Protein AF-A0A6G4ZUS9-F1 (afdb_monomer_lite)

Structure (mmCIF, N/CA/C/O backbone):
data_AF-A0A6G4ZUS9-F1
#
_entry.id   AF-A0A6G4ZUS9-F1
#
loop_
_atom_site.group_PDB
_atom_site.id
_atom_site.type_symbol
_atom_site.label_atom_id
_atom_site.label_alt_id
_atom_site.label_comp_id
_atom_site.label_asym_id
_atom_site.label_entity_id
_atom_site.label_seq_id
_atom_site.pdbx_PDB_ins_code
_atom_site.Cartn_x
_atom_site.Cartn_y
_atom_site.Cartn_z
_atom_site.occupancy
_atom_site.B_iso_or_equiv
_atom_site.auth_seq_id
_atom_site.auth_comp_id
_atom_site.auth_asym_id
_atom_site.auth_atom_id
_atom_site.pdbx_PDB_model_num
ATOM 1 N N . LYS A 1 1 ? 30.472 -3.979 -23.295 1.00 67.25 1 LYS A N 1
ATOM 2 C CA . LYS A 1 1 ? 29.696 -4.152 -24.550 1.00 67.25 1 LYS A CA 1
ATOM 3 C C . LYS A 1 1 ? 29.021 -5.524 -24.599 1.00 67.25 1 LYS A C 1
ATOM 5 O O . LYS A 1 1 ? 27.847 -5.565 -24.926 1.00 67.25 1 LYS A O 1
ATOM 10 N N . GLU A 1 2 ? 29.698 -6.598 -24.183 1.00 85.62 2 GLU A N 1
ATOM 11 C CA . GLU A 1 2 ? 29.131 -7.962 -24.120 1.00 85.62 2 GLU A CA 1
ATOM 12 C C . GLU A 1 2 ? 27.919 -8.103 -23.184 1.00 85.62 2 GLU A C 1
ATOM 14 O O . GLU A 1 2 ? 26.905 -8.651 -23.593 1.00 85.62 2 GLU A O 1
ATOM 19 N N . ILE A 1 3 ? 27.954 -7.517 -21.978 1.00 86.94 3 ILE A N 1
ATOM 20 C CA . ILE A 1 3 ? 26.831 -7.605 -21.017 1.00 86.94 3 ILE A CA 1
ATOM 21 C C . ILE A 1 3 ? 25.520 -7.058 -21.607 1.00 86.94 3 ILE A C 1
ATOM 23 O O . ILE A 1 3 ? 24.452 -7.621 -21.397 1.00 86.94 3 ILE A O 1
ATOM 27 N N . THR A 1 4 ? 25.584 -5.966 -22.370 1.00 88.81 4 THR A N 1
ATOM 28 C CA . THR A 1 4 ? 24.393 -5.354 -22.978 1.00 88.81 4 THR A CA 1
ATOM 29 C C . THR A 1 4 ? 23.804 -6.217 -24.092 1.00 88.81 4 THR A C 1
ATOM 31 O O . THR A 1 4 ? 22.592 -6.206 -24.283 1.00 88.81 4 THR A O 1
ATOM 34 N N . LEU A 1 5 ? 24.644 -6.945 -24.832 1.00 88.94 5 LEU A N 1
ATOM 35 C CA . LEU A 1 5 ? 24.194 -7.885 -25.861 1.00 88.94 5 LEU A CA 1
ATOM 36 C C . LEU A 1 5 ? 23.493 -9.081 -25.217 1.00 88.94 5 LEU A C 1
ATOM 38 O O . LEU A 1 5 ? 22.360 -9.375 -25.577 1.00 88.94 5 LEU A O 1
ATOM 42 N N . LEU A 1 6 ? 24.098 -9.651 -24.173 1.00 91.12 6 LEU A N 1
ATOM 43 C CA . LEU A 1 6 ? 23.521 -10.767 -23.428 1.00 91.12 6 LEU A CA 1
ATOM 44 C C . LEU A 1 6 ? 22.180 -10.402 -22.768 1.00 91.12 6 LEU A C 1
ATOM 46 O O . LEU A 1 6 ? 21.234 -11.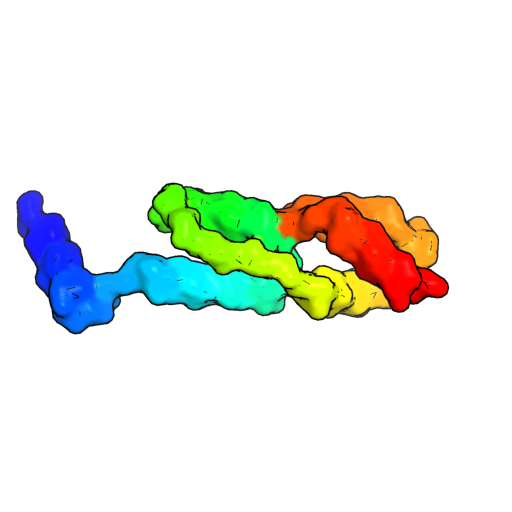178 -22.817 1.00 91.12 6 LEU A O 1
ATOM 50 N N . LEU A 1 7 ? 22.045 -9.191 -22.210 1.00 87.44 7 LEU A N 1
ATOM 51 C CA . LEU A 1 7 ? 20.759 -8.712 -21.682 1.00 87.44 7 LEU A CA 1
ATOM 52 C C . LEU A 1 7 ? 19.671 -8.641 -22.762 1.00 87.44 7 LEU A C 1
ATOM 54 O O . LEU A 1 7 ? 18.525 -8.991 -22.492 1.00 87.44 7 LEU A O 1
ATOM 58 N N . LYS A 1 8 ? 20.020 -8.211 -23.981 1.00 87.12 8 LYS A N 1
ATOM 59 C CA . LYS A 1 8 ? 19.074 -8.161 -25.104 1.00 87.12 8 LYS A CA 1
ATOM 60 C C . LYS A 1 8 ? 18.673 -9.554 -25.578 1.00 87.12 8 LYS A C 1
ATOM 62 O O . LYS A 1 8 ? 17.503 -9.753 -25.878 1.00 87.12 8 LYS A O 1
ATOM 67 N N . GLU A 1 9 ? 19.611 -10.494 -25.628 1.00 88.38 9 GLU A N 1
ATOM 68 C CA . GLU A 1 9 ? 19.339 -11.894 -25.981 1.00 88.38 9 GLU A CA 1
ATOM 69 C C . GLU A 1 9 ? 18.399 -12.539 -24.960 1.00 88.38 9 GLU A C 1
ATOM 71 O O . GLU A 1 9 ? 17.353 -13.062 -25.333 1.00 88.38 9 GLU A O 1
ATOM 76 N N . LEU A 1 10 ? 18.690 -12.386 -23.664 1.00 88.50 10 LEU A N 1
ATOM 77 C CA . LEU A 1 10 ? 17.831 -12.888 -22.589 1.00 88.50 10 LEU A CA 1
ATOM 78 C C . LEU A 1 10 ? 16.436 -12.250 -22.596 1.00 88.50 10 LEU A C 1
ATOM 80 O O . LEU A 1 10 ? 15.450 -12.923 -22.302 1.00 88.50 10 LEU A O 1
ATOM 84 N N . GLN A 1 11 ? 16.331 -10.961 -22.926 1.00 88.19 11 GLN A N 1
ATOM 85 C CA . GLN A 1 11 ? 15.040 -10.289 -23.068 1.00 88.19 11 GLN A CA 1
ATOM 86 C C . GLN A 1 11 ? 14.274 -10.784 -24.303 1.00 88.19 11 GLN A C 1
ATOM 88 O O . GLN A 1 11 ? 13.070 -11.013 -24.222 1.00 88.19 11 GLN A O 1
ATOM 93 N N . HIS A 1 12 ? 14.961 -10.984 -25.431 1.00 86.75 12 HIS A N 1
ATOM 94 C CA . HIS A 1 12 ? 14.368 -11.498 -26.666 1.00 86.75 12 HIS A CA 1
ATOM 95 C C . HIS A 1 12 ? 13.857 -12.936 -26.507 1.00 86.75 12 HIS A C 1
ATOM 97 O O . HIS A 1 12 ? 12.770 -13.265 -26.972 1.00 86.75 12 HIS A O 1
ATOM 103 N N . GLU A 1 13 ? 14.611 -13.782 -25.811 1.00 89.00 13 GLU A N 1
ATOM 104 C CA . GLU A 1 13 ? 14.224 -15.159 -25.492 1.00 89.00 13 GLU A CA 1
ATOM 105 C C . GLU A 1 13 ? 13.174 -15.258 -24.367 1.00 89.00 13 GLU A C 1
ATOM 107 O O . GLU A 1 13 ? 12.712 -16.351 -24.044 1.00 89.00 13 GLU A O 1
ATOM 112 N N . GLY A 1 14 ? 12.771 -14.132 -23.768 1.00 82.69 14 GLY A N 1
ATOM 113 C CA . GLY A 1 14 ? 11.730 -14.080 -22.738 1.00 82.69 14 GLY A CA 1
ATOM 114 C C . GLY A 1 14 ? 12.193 -14.458 -21.327 1.00 82.69 14 GLY A C 1
ATOM 115 O O . GLY A 1 14 ? 11.369 -14.537 -20.417 1.00 82.69 14 GLY A O 1
ATOM 116 N N . TRP A 1 15 ? 13.497 -14.647 -21.104 1.00 84.06 15 TRP A N 1
ATOM 117 C CA . TRP A 1 15 ? 14.065 -14.887 -19.771 1.00 84.06 15 TRP A CA 1
ATOM 118 C C . TRP A 1 15 ? 14.053 -13.636 -18.882 1.00 84.06 15 TRP A C 1
ATOM 120 O O . TRP A 1 15 ? 14.066 -13.756 -17.655 1.00 84.06 15 TRP A O 1
ATOM 130 N N . LEU A 1 16 ? 14.016 -12.438 -19.479 1.00 82.44 16 LEU A N 1
ATOM 131 C CA . LEU A 1 16 ? 13.890 -11.160 -18.772 1.00 82.44 16 LEU A CA 1
ATOM 132 C C . LEU A 1 16 ? 12.612 -10.429 -19.186 1.00 82.44 16 LEU A C 1
ATOM 134 O O . LEU A 1 16 ? 12.440 -10.052 -20.343 1.00 82.44 16 LEU A O 1
ATOM 138 N N . ASN A 1 17 ? 11.735 -10.189 -18.212 1.00 86.31 17 ASN A N 1
ATOM 139 C CA . ASN A 1 17 ? 10.491 -9.451 -18.395 1.00 86.31 17 ASN A CA 1
ATOM 140 C C . ASN A 1 17 ? 10.240 -8.537 -17.188 1.00 86.31 17 ASN A C 1
ATOM 142 O O . ASN A 1 17 ? 9.683 -8.955 -16.169 1.00 86.31 17 ASN A O 1
ATOM 146 N N . ASP A 1 18 ? 10.665 -7.280 -17.309 1.00 84.44 18 ASP A N 1
ATOM 147 C CA . ASP A 1 18 ? 10.568 -6.293 -16.230 1.00 84.44 18 ASP A CA 1
ATOM 148 C C . ASP A 1 18 ? 9.115 -5.983 -15.858 1.00 84.44 18 ASP A C 1
ATOM 150 O O . ASP A 1 18 ? 8.802 -5.838 -14.675 1.00 84.44 18 ASP A O 1
ATOM 154 N N . ALA A 1 19 ? 8.210 -5.958 -16.842 1.00 84.38 19 ALA A N 1
ATOM 155 C CA . ALA A 1 19 ? 6.789 -5.723 -16.608 1.00 84.38 19 ALA A CA 1
ATOM 156 C C . ALA A 1 19 ? 6.174 -6.850 -15.765 1.00 84.38 19 ALA A C 1
ATOM 158 O O . ALA A 1 19 ? 5.523 -6.592 -14.753 1.00 84.38 19 ALA A O 1
ATOM 159 N N . GLU A 1 20 ? 6.447 -8.108 -16.118 1.00 86.69 20 GLU A N 1
ATOM 160 C CA . GLU A 1 20 ? 5.967 -9.255 -15.345 1.00 86.69 20 GLU A CA 1
ATOM 161 C C . GLU A 1 20 ? 6.589 -9.309 -13.945 1.00 86.69 20 GLU A C 1
ATOM 163 O O . GLU A 1 20 ? 5.890 -9.544 -12.950 1.00 86.69 20 GLU A O 1
ATOM 168 N N . LEU A 1 21 ? 7.897 -9.057 -13.838 1.00 87.62 21 LEU A N 1
ATOM 169 C CA . LEU A 1 21 ? 8.589 -8.987 -12.554 1.00 87.62 21 LEU A CA 1
ATOM 170 C C . LEU A 1 21 ? 7.940 -7.941 -11.641 1.00 87.62 21 LEU A C 1
ATOM 172 O O . LEU A 1 21 ? 7.740 -8.183 -10.444 1.00 87.62 21 LEU A O 1
ATOM 176 N N . ALA A 1 22 ? 7.589 -6.793 -12.207 1.00 88.75 22 ALA A N 1
ATOM 177 C CA . ALA A 1 22 ? 6.984 -5.691 -11.496 1.00 88.75 22 ALA A CA 1
ATOM 178 C C . ALA A 1 22 ? 5.535 -5.971 -11.081 1.00 88.75 22 ALA A C 1
ATOM 180 O O . ALA A 1 22 ? 5.189 -5.738 -9.921 1.00 88.75 22 ALA A O 1
ATOM 181 N N . SER A 1 23 ? 4.715 -6.577 -11.943 1.00 89.44 23 SER A N 1
ATOM 182 C CA . SER A 1 23 ? 3.375 -7.051 -11.568 1.00 89.44 23 SER A CA 1
ATOM 183 C C . SER A 1 23 ? 3.441 -8.067 -10.423 1.00 89.44 23 SER A C 1
ATOM 185 O O . SER A 1 23 ? 2.763 -7.915 -9.404 1.00 89.44 23 SER A O 1
ATOM 187 N N . ARG A 1 24 ? 4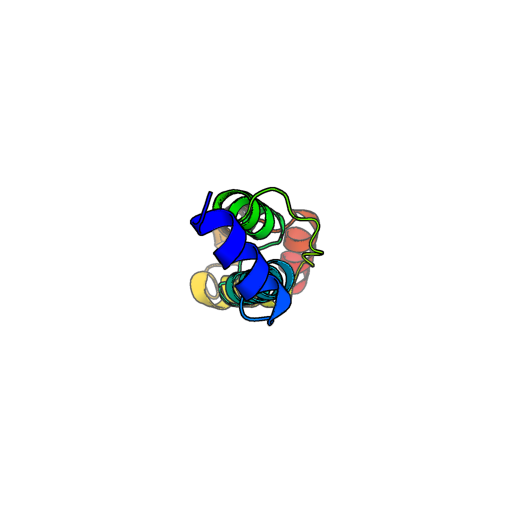.345 -9.055 -10.505 1.00 90.94 24 ARG A N 1
ATOM 188 C CA . ARG A 1 24 ? 4.580 -10.025 -9.416 1.00 90.94 24 ARG A CA 1
ATOM 189 C C . ARG A 1 24 ? 5.079 -9.350 -8.137 1.00 90.94 24 ARG A C 1
ATOM 191 O O . ARG A 1 24 ? 4.813 -9.824 -7.028 1.00 90.94 24 ARG A O 1
ATOM 198 N N . PHE A 1 25 ? 5.844 -8.267 -8.258 1.00 92.12 25 PHE A N 1
ATOM 199 C CA . PHE A 1 25 ? 6.285 -7.479 -7.115 1.00 92.12 25 PHE A CA 1
ATOM 200 C C . PHE A 1 25 ? 5.109 -6.772 -6.435 1.00 92.12 25 PHE A C 1
ATOM 202 O O . PHE A 1 25 ? 4.996 -6.863 -5.210 1.00 92.12 25 PHE A O 1
ATOM 209 N N . VAL A 1 26 ? 4.234 -6.122 -7.209 1.00 92.38 26 VAL A N 1
ATOM 210 C CA . VAL A 1 26 ? 3.023 -5.449 -6.716 1.00 92.38 26 VAL A CA 1
ATOM 211 C C . VAL A 1 26 ? 2.158 -6.422 -5.920 1.00 92.38 26 VAL A C 1
ATOM 213 O O . VAL A 1 26 ? 1.888 -6.163 -4.745 1.00 92.38 26 VAL A O 1
ATOM 216 N N . GLU A 1 27 ? 1.828 -7.582 -6.488 1.00 91.12 27 GLU A N 1
ATOM 217 C CA . GLU A 1 27 ? 0.997 -8.595 -5.820 1.00 91.12 27 GLU A CA 1
ATOM 218 C C . GLU A 1 27 ? 1.619 -9.089 -4.509 1.00 91.12 27 GLU A C 1
ATOM 220 O O . GLU A 1 27 ? 0.965 -9.176 -3.465 1.00 91.12 27 GLU A O 1
ATOM 225 N N . ARG A 1 28 ? 2.938 -9.294 -4.497 1.00 92.50 28 ARG A N 1
ATOM 226 C CA . ARG A 1 28 ? 3.664 -9.663 -3.277 1.00 92.50 28 ARG A CA 1
ATOM 227 C C . ARG A 1 28 ? 3.607 -8.578 -2.203 1.00 92.50 28 ARG A C 1
ATOM 229 O O . ARG A 1 28 ? 3.584 -8.898 -1.014 1.00 92.50 28 ARG A O 1
ATOM 236 N N . GLN A 1 29 ? 3.646 -7.299 -2.578 1.00 92.56 29 GLN A N 1
ATOM 237 C CA . GLN A 1 29 ? 3.525 -6.214 -1.604 1.00 92.56 29 GLN A CA 1
ATOM 238 C C . GLN A 1 29 ? 2.081 -6.054 -1.109 1.00 92.56 29 GLN A C 1
ATOM 240 O O . GLN A 1 29 ? 1.899 -5.826 0.091 1.00 92.56 29 GLN A O 1
ATOM 245 N N . LYS A 1 30 ? 1.078 -6.246 -1.976 1.00 91.00 30 LYS A N 1
ATOM 246 C CA . LYS A 1 30 ? -0.341 -6.296 -1.585 1.00 91.00 30 LYS A CA 1
ATOM 247 C C . LYS A 1 30 ? -0.590 -7.399 -0.558 1.00 91.00 30 LYS A C 1
ATOM 249 O O . LYS A 1 30 ? -1.128 -7.115 0.507 1.00 91.00 30 LYS A O 1
ATOM 254 N N . ALA A 1 31 ? -0.067 -8.607 -0.785 1.00 88.88 31 ALA A N 1
ATOM 255 C CA . ALA A 1 31 ? -0.153 -9.722 0.167 1.00 88.88 31 ALA A CA 1
ATOM 256 C C . ALA A 1 31 ? 0.519 -9.423 1.525 1.00 88.88 31 ALA A C 1
ATOM 258 O O . ALA A 1 31 ? 0.135 -9.955 2.563 1.00 88.88 31 ALA A O 1
ATOM 259 N N . LYS A 1 32 ? 1.513 -8.525 1.548 1.00 88.88 32 LYS A N 1
ATOM 260 C CA . LYS A 1 32 ? 2.132 -8.015 2.784 1.00 88.88 32 LYS A CA 1
ATOM 261 C C . LYS A 1 32 ? 1.341 -6.870 3.428 1.00 88.88 32 LYS A C 1
ATOM 263 O O . LYS A 1 32 ? 1.826 -6.312 4.415 1.00 88.88 32 LYS A O 1
ATOM 268 N N . GLY A 1 33 ? 0.202 -6.472 2.868 1.00 90.31 33 GLY A N 1
ATOM 269 C CA . GLY A 1 33 ? -0.662 -5.387 3.333 1.00 90.31 33 GLY A CA 1
ATOM 270 C C . GLY A 1 33 ? -0.152 -3.985 2.999 1.00 90.31 33 GLY A C 1
ATOM 271 O O . GLY A 1 33 ? -0.334 -3.077 3.806 1.00 90.31 33 GLY A O 1
ATOM 272 N N . TYR A 1 34 ? 0.629 -3.794 1.925 1.00 93.69 34 TYR A N 1
ATOM 273 C CA . TYR A 1 34 ? 1.053 -2.448 1.494 1.00 93.69 34 TYR A CA 1
ATOM 274 C C . TYR A 1 34 ? -0.028 -1.807 0.624 1.00 93.69 34 TYR A C 1
ATOM 276 O O . TYR A 1 34 ? -0.609 -2.477 -0.222 1.00 93.69 34 TYR A O 1
ATOM 284 N N . GLY A 1 35 ? -0.268 -0.515 0.840 1.00 93.88 35 GLY A N 1
ATOM 285 C CA . GLY A 1 35 ? -1.116 0.305 -0.013 1.00 93.88 35 GLY A CA 1
ATOM 286 C C . GLY A 1 35 ? -0.330 0.906 -1.185 1.00 93.88 35 GLY A C 1
ATOM 287 O O . GLY A 1 35 ? 0.910 0.927 -1.156 1.00 93.88 35 GLY A O 1
ATOM 288 N N . PRO A 1 36 ? -1.019 1.430 -2.209 1.00 94.12 36 PRO A N 1
ATOM 289 C CA . PRO A 1 36 ? -0.424 1.761 -3.499 1.00 94.12 36 PRO A CA 1
ATOM 290 C C . PRO A 1 36 ? 0.750 2.716 -3.444 1.00 94.12 36 PRO A C 1
ATOM 292 O O . PRO A 1 36 ? 1.758 2.468 -4.095 1.00 94.12 36 PRO A O 1
ATOM 295 N N . ARG A 1 37 ? 0.681 3.764 -2.613 1.00 94.31 37 ARG A N 1
ATOM 296 C CA . ARG A 1 37 ? 1.754 4.772 -2.538 1.00 94.31 37 ARG A CA 1
ATOM 297 C C . ARG A 1 37 ? 3.075 4.153 -2.094 1.00 94.31 37 ARG A C 1
ATOM 299 O O . ARG A 1 37 ? 4.134 4.482 -2.619 1.00 94.31 37 ARG A O 1
ATOM 306 N N . MET A 1 38 ? 3.008 3.227 -1.140 1.00 95.31 38 MET A N 1
ATOM 307 C CA . MET A 1 38 ? 4.192 2.543 -0.627 1.00 95.31 38 MET A CA 1
ATOM 308 C C . MET A 1 38 ? 4.689 1.474 -1.600 1.00 95.31 38 MET A C 1
ATOM 310 O O . MET A 1 38 ? 5.894 1.264 -1.718 1.00 95.31 38 MET A O 1
ATOM 314 N N . ILE A 1 39 ? 3.784 0.800 -2.313 1.00 94.25 39 ILE A N 1
ATOM 315 C CA . ILE A 1 3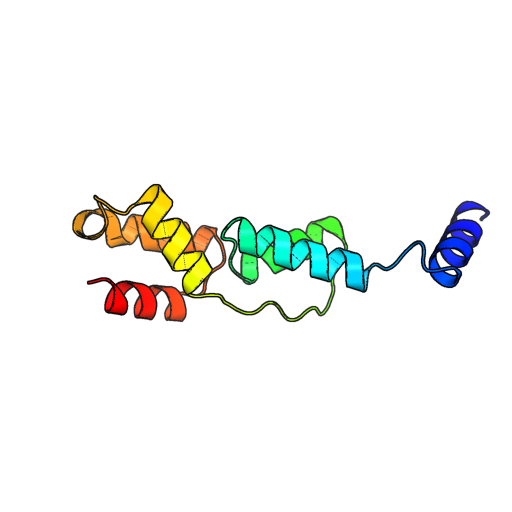9 ? 4.165 -0.141 -3.372 1.00 94.25 39 ILE A CA 1
ATOM 316 C C . ILE A 1 39 ? 4.877 0.603 -4.506 1.00 94.25 39 ILE A C 1
ATOM 318 O O . ILE A 1 39 ? 5.959 0.178 -4.902 1.00 94.25 39 ILE A O 1
ATOM 322 N N . ALA A 1 40 ? 4.324 1.729 -4.962 1.00 93.50 40 ALA A N 1
ATOM 323 C CA . ALA A 1 40 ? 4.901 2.569 -6.006 1.00 93.50 40 ALA A CA 1
ATOM 324 C C . ALA A 1 40 ? 6.289 3.090 -5.611 1.00 93.50 40 ALA A C 1
ATOM 326 O O . ALA A 1 40 ? 7.230 2.990 -6.395 1.00 93.50 40 ALA A O 1
ATOM 327 N N . LEU A 1 41 ? 6.448 3.566 -4.369 1.00 93.75 41 LEU A N 1
ATOM 328 C CA . LEU A 1 41 ? 7.745 4.004 -3.851 1.00 93.75 41 LEU A CA 1
ATOM 329 C C . LEU A 1 41 ? 8.787 2.878 -3.906 1.00 93.75 41 LEU A C 1
ATOM 331 O O . LEU A 1 41 ? 9.864 3.054 -4.471 1.00 93.75 41 LEU A O 1
ATOM 335 N N . LYS A 1 42 ? 8.446 1.697 -3.383 1.00 93.75 42 LYS A N 1
ATOM 336 C CA . LYS A 1 42 ? 9.353 0.539 -3.379 1.00 93.75 42 LYS A CA 1
ATOM 337 C C . LYS A 1 42 ? 9.670 0.016 -4.775 1.00 93.75 42 LYS A C 1
ATOM 339 O O . LYS A 1 42 ? 10.754 -0.521 -4.993 1.00 93.75 42 LYS A O 1
ATOM 344 N N . LEU A 1 43 ? 8.706 0.097 -5.689 1.00 92.50 43 LEU A N 1
ATOM 345 C CA . LEU A 1 43 ? 8.906 -0.297 -7.075 1.00 92.50 43 LEU A CA 1
ATOM 346 C C . LEU A 1 43 ? 9.897 0.654 -7.745 1.00 92.50 43 LEU A C 1
ATOM 348 O O . LEU A 1 43 ? 10.861 0.191 -8.348 1.00 92.50 43 LEU A O 1
ATOM 352 N N . ARG A 1 44 ? 9.728 1.963 -7.526 1.00 91.38 44 ARG A N 1
ATOM 353 C CA . ARG A 1 44 ? 10.639 2.995 -8.022 1.00 91.38 44 ARG A CA 1
ATOM 354 C C . ARG A 1 44 ? 12.072 2.808 -7.529 1.00 91.38 44 ARG A C 1
ATOM 356 O O . ARG A 1 44 ? 12.998 2.957 -8.315 1.00 91.38 44 ARG A O 1
ATOM 363 N N . GLU A 1 45 ? 12.262 2.455 -6.260 1.00 90.94 45 GLU A N 1
ATOM 364 C CA . GLU A 1 45 ? 13.594 2.184 -5.695 1.00 90.94 45 GLU A CA 1
ATOM 365 C C . GLU A 1 45 ? 14.270 0.947 -6.306 1.00 90.94 45 GLU A C 1
ATOM 367 O O . GLU A 1 45 ? 15.491 0.911 -6.426 1.00 90.94 45 GLU A O 1
ATOM 372 N N . LYS A 1 46 ? 13.494 -0.080 -6.672 1.00 87.19 46 LYS A N 1
ATOM 373 C CA . LYS A 1 46 ? 14.029 -1.364 -7.155 1.00 87.19 46 LYS A CA 1
ATOM 374 C C . LYS A 1 46 ? 14.216 -1.434 -8.662 1.00 87.19 46 LYS A C 1
ATOM 376 O O . LYS A 1 46 ? 15.170 -2.056 -9.111 1.00 87.19 46 LYS A O 1
ATOM 381 N N . ALA A 1 47 ? 13.272 -0.883 -9.410 1.00 83.31 47 ALA A N 1
ATOM 382 C CA . ALA A 1 47 ? 13.156 -1.073 -10.851 1.00 83.31 47 ALA A CA 1
ATOM 383 C C . ALA A 1 47 ? 13.003 0.254 -11.612 1.00 83.31 47 ALA A C 1
ATOM 385 O O . ALA A 1 47 ? 12.831 0.253 -12.825 1.00 83.31 47 ALA A O 1
ATOM 386 N N . GLY A 1 48 ? 13.096 1.394 -10.919 1.00 84.69 48 GLY A N 1
ATOM 387 C CA . GLY A 1 48 ? 12.945 2.706 -11.535 1.00 84.69 48 GLY A CA 1
ATOM 388 C C . GLY A 1 48 ? 11.483 3.088 -11.799 1.00 84.69 48 GLY A C 1
ATOM 389 O O . GLY A 1 48 ? 10.556 2.410 -11.348 1.00 84.69 48 GLY A O 1
ATOM 390 N N . PRO A 1 49 ? 11.251 4.233 -12.463 1.00 83.38 49 PRO A N 1
ATOM 391 C CA . PRO A 1 49 ? 9.905 4.696 -12.773 1.00 83.38 49 PRO A CA 1
ATOM 392 C C . PRO A 1 49 ? 9.227 3.715 -13.735 1.00 83.38 49 PRO A C 1
ATOM 394 O O . PRO A 1 49 ? 9.652 3.567 -14.876 1.00 83.38 49 PRO A O 1
ATOM 397 N N . MET A 1 50 ? 8.164 3.064 -13.268 1.00 83.38 50 MET A N 1
ATOM 398 C CA . MET A 1 50 ? 7.310 2.215 -14.091 1.00 83.38 50 MET A CA 1
ATOM 399 C C . MET A 1 50 ? 5.856 2.619 -13.916 1.00 83.38 50 MET A C 1
ATOM 401 O O . MET A 1 50 ? 5.409 2.878 -12.797 1.00 83.38 50 MET A O 1
ATOM 405 N N . ASP A 1 51 ? 5.137 2.656 -15.033 1.00 83.19 51 ASP A N 1
ATOM 406 C CA . ASP A 1 51 ? 3.713 2.956 -15.070 1.00 83.19 51 ASP A CA 1
ATOM 407 C C . ASP A 1 51 ? 2.922 1.655 -14.932 1.00 83.19 51 ASP A C 1
ATOM 409 O O . ASP A 1 51 ? 2.618 0.969 -15.906 1.00 83.19 51 ASP A O 1
ATOM 413 N N . ILE A 1 52 ? 2.699 1.252 -13.682 1.00 84.56 52 ILE A N 1
ATOM 414 C CA . ILE A 1 52 ? 1.953 0.040 -13.353 1.00 84.56 52 ILE A CA 1
ATOM 415 C C . ILE A 1 52 ? 0.763 0.441 -12.496 1.00 84.56 52 ILE A C 1
ATOM 417 O O . ILE A 1 52 ? 0.964 1.070 -11.450 1.00 84.56 52 ILE A O 1
ATOM 421 N N . PRO A 1 53 ? -0.465 0.057 -12.882 1.00 85.50 53 PRO A N 1
ATOM 422 C CA . PRO A 1 53 ? -1.637 0.334 -12.076 1.00 85.50 53 PRO A CA 1
ATOM 423 C C . PRO A 1 53 ? -1.538 -0.430 -10.753 1.00 85.50 53 PRO A C 1
ATOM 425 O O . PRO A 1 53 ? -1.406 -1.655 -10.715 1.00 85.50 53 PRO A O 1
ATOM 428 N N . ILE A 1 54 ? -1.594 0.306 -9.643 1.00 89.69 54 ILE A N 1
ATOM 429 C CA . ILE A 1 54 ? -1.627 -0.270 -8.300 1.00 89.69 54 ILE A CA 1
ATOM 430 C C . ILE A 1 54 ? -2.919 0.178 -7.632 1.00 89.69 54 ILE A C 1
ATOM 432 O O . ILE A 1 54 ? -3.033 1.300 -7.144 1.00 89.69 54 ILE A O 1
ATOM 436 N N . GLU A 1 55 ? -3.890 -0.722 -7.606 1.00 89.38 55 GLU A N 1
ATOM 437 C CA . GLU A 1 55 ? -5.188 -0.468 -6.992 1.00 89.38 55 GLU A CA 1
ATOM 438 C C . GLU A 1 55 ? -5.142 -0.613 -5.471 1.00 89.38 55 GLU A C 1
ATOM 440 O O . GLU A 1 55 ? -4.395 -1.426 -4.908 1.00 89.38 55 GLU A O 1
ATOM 445 N N . GLU A 1 56 ? -5.972 0.182 -4.799 1.00 88.12 56 GLU A N 1
ATOM 446 C CA . GLU A 1 56 ? -6.215 0.025 -3.374 1.00 88.12 56 GLU A CA 1
ATOM 447 C C . GLU A 1 56 ? -7.086 -1.200 -3.096 1.00 88.12 56 GLU A C 1
ATOM 449 O O . GLU A 1 56 ? -8.096 -1.428 -3.751 1.00 88.12 56 GLU A O 1
ATOM 454 N N . SER A 1 57 ? -6.725 -1.963 -2.064 1.00 87.50 57 SER A N 1
ATOM 455 C CA . SER A 1 57 ? -7.528 -3.083 -1.580 1.00 87.50 57 SER A CA 1
ATOM 456 C C . SER A 1 57 ? -7.975 -2.808 -0.150 1.00 87.50 57 SER A C 1
ATOM 458 O O . SER A 1 57 ? -7.155 -2.774 0.776 1.00 87.50 57 SER A O 1
ATOM 460 N N . LYS A 1 58 ? -9.291 -2.633 0.030 1.00 88.44 58 LYS A N 1
ATOM 461 C CA . LYS A 1 58 ? -9.913 -2.549 1.359 1.00 88.44 58 LYS A CA 1
ATOM 462 C C . LYS A 1 58 ? -9.628 -3.807 2.178 1.00 88.44 58 LYS A C 1
ATOM 464 O O . LYS A 1 58 ? -9.304 -3.693 3.356 1.00 88.44 58 LYS A O 1
ATOM 469 N N . ASP A 1 59 ? -9.653 -4.981 1.550 1.00 88.31 59 ASP A N 1
ATOM 470 C CA . ASP A 1 59 ? -9.392 -6.257 2.223 1.00 88.31 59 ASP A CA 1
ATOM 471 C C . ASP A 1 59 ? -7.963 -6.347 2.761 1.00 88.31 59 ASP A C 1
ATOM 473 O O . ASP A 1 59 ? -7.751 -6.791 3.888 1.00 88.31 59 ASP A O 1
ATOM 477 N N . ALA A 1 60 ? -6.972 -5.851 2.012 1.00 87.88 60 ALA A N 1
ATOM 478 C CA . ALA A 1 60 ? -5.588 -5.808 2.480 1.00 87.88 60 ALA A CA 1
ATOM 479 C C . ALA A 1 60 ? -5.419 -4.890 3.704 1.00 87.88 60 ALA A C 1
ATOM 481 O O . ALA A 1 60 ? -4.685 -5.223 4.642 1.00 87.88 60 ALA A O 1
ATOM 482 N N . ALA A 1 61 ? -6.108 -3.745 3.716 1.00 89.19 61 ALA A N 1
ATOM 483 C CA . ALA A 1 61 ? -6.128 -2.843 4.864 1.00 89.19 61 ALA A CA 1
ATOM 484 C C . ALA A 1 61 ? -6.860 -3.472 6.064 1.00 89.19 61 ALA A C 1
ATOM 486 O O . ALA A 1 61 ? -6.330 -3.449 7.178 1.00 89.19 61 ALA A O 1
ATOM 487 N N . ARG A 1 62 ? -8.019 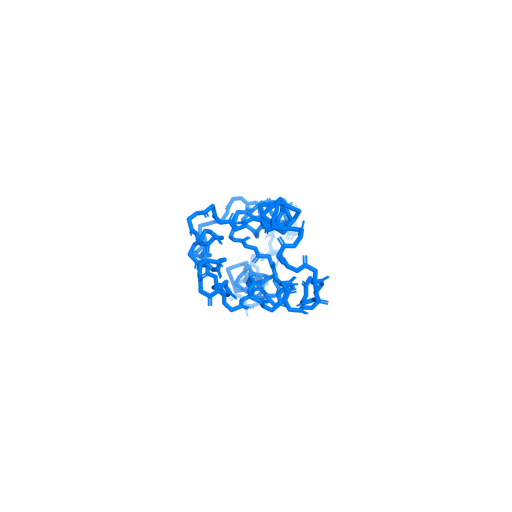-4.109 5.842 1.00 89.56 62 ARG A N 1
ATOM 488 C CA . ARG A 1 62 ? -8.785 -4.824 6.875 1.00 89.56 62 ARG A CA 1
ATOM 489 C C . ARG A 1 62 ? -7.964 -5.951 7.499 1.00 89.56 62 ARG A C 1
ATOM 491 O O . ARG A 1 62 ? -7.821 -5.986 8.717 1.00 89.56 62 ARG A O 1
ATOM 498 N N . ALA A 1 63 ? -7.332 -6.798 6.689 1.00 88.38 63 ALA A N 1
ATOM 499 C CA . ALA A 1 63 ? -6.489 -7.892 7.169 1.00 88.38 63 ALA A CA 1
ATOM 500 C C . ALA A 1 63 ? -5.319 -7.393 8.037 1.00 88.38 63 ALA A C 1
ATOM 502 O O . ALA A 1 63 ? -4.950 -8.023 9.031 1.00 88.38 63 ALA A O 1
ATOM 503 N N . PHE A 1 64 ? -4.739 -6.233 7.704 1.00 88.56 64 PHE A N 1
ATOM 504 C CA . PHE A 1 64 ? -3.704 -5.611 8.531 1.00 88.56 64 PHE A CA 1
ATOM 505 C C . PHE A 1 64 ? -4.245 -5.151 9.893 1.00 88.56 64 PHE A C 1
ATOM 507 O O . PHE A 1 64 ? -3.595 -5.377 10.920 1.00 88.56 64 PHE A O 1
ATOM 514 N N . ILE A 1 65 ? -5.427 -4.528 9.907 1.00 88.31 65 ILE A N 1
ATOM 515 C CA . ILE A 1 65 ? -6.110 -4.117 11.138 1.00 88.31 65 ILE A CA 1
ATOM 516 C C . ILE A 1 65 ? -6.435 -5.341 11.997 1.00 88.31 65 ILE A C 1
ATOM 518 O O . ILE A 1 65 ? -6.058 -5.377 13.166 1.00 88.31 65 ILE A O 1
ATOM 522 N N . GLU A 1 66 ? -7.070 -6.363 11.431 1.00 87.00 66 GLU A N 1
ATOM 523 C CA . GLU A 1 66 ? -7.458 -7.576 12.156 1.00 87.00 66 GLU A CA 1
ATOM 524 C C . GLU A 1 66 ? -6.251 -8.304 12.752 1.00 87.00 66 GLU A C 1
ATOM 526 O O . GLU A 1 66 ? -6.296 -8.787 13.884 1.00 87.00 66 GLU A O 1
ATOM 531 N N . LYS A 1 67 ? -5.127 -8.329 12.032 1.00 86.75 67 LYS A N 1
ATOM 532 C CA . LYS A 1 67 ? -3.907 -8.977 12.514 1.00 86.75 67 LYS A CA 1
ATOM 533 C C . LYS A 1 67 ? -3.267 -8.256 13.704 1.00 86.75 67 LYS A C 1
ATOM 535 O O . LYS A 1 67 ? -2.625 -8.911 14.521 1.00 86.75 67 LYS A O 1
ATOM 540 N N . LYS A 1 68 ? -3.374 -6.924 13.787 1.00 83.56 68 LYS A N 1
ATOM 541 C CA . LYS A 1 68 ? -2.564 -6.115 14.720 1.00 83.56 68 LYS A CA 1
ATOM 542 C C . LYS A 1 68 ? -3.362 -5.311 15.750 1.00 83.56 68 LYS A C 1
ATOM 544 O O . LYS A 1 68 ? -2.827 -5.008 16.810 1.00 83.56 68 LYS A O 1
ATOM 549 N N . TYR A 1 69 ? -4.608 -4.965 15.452 1.00 83.50 69 TYR A N 1
ATOM 550 C CA . TYR A 1 69 ? -5.413 -4.005 16.213 1.00 83.50 69 TYR A CA 1
ATOM 551 C C . TYR A 1 69 ? -6.836 -4.495 16.521 1.00 83.50 69 TYR A C 1
ATOM 553 O O . TYR A 1 69 ? -7.623 -3.724 17.060 1.00 83.50 69 TYR A O 1
ATOM 561 N N . ARG A 1 70 ? -7.167 -5.768 16.247 1.00 76.31 70 ARG A N 1
ATOM 562 C CA . ARG A 1 70 ? -8.520 -6.338 16.426 1.00 76.31 70 ARG A CA 1
ATOM 563 C C . ARG A 1 70 ? -9.178 -6.035 17.777 1.00 76.31 70 ARG A C 1
ATOM 565 O O . ARG A 1 70 ? -10.387 -5.864 17.815 1.00 76.31 70 ARG A O 1
ATOM 572 N N . ARG A 1 71 ? -8.414 -6.009 18.873 1.00 76.06 71 ARG A N 1
ATOM 573 C CA . ARG A 1 71 ? -8.942 -5.794 20.235 1.00 76.06 71 ARG A CA 1
ATOM 574 C C . ARG A 1 71 ? -8.891 -4.342 20.709 1.00 76.06 71 ARG A C 1
ATOM 576 O O . ARG A 1 71 ? -9.623 -3.991 21.620 1.00 76.06 71 ARG A O 1
ATOM 583 N N . ASP A 1 72 ? -8.071 -3.509 20.072 1.00 76.62 72 ASP A N 1
ATOM 584 C CA . ASP A 1 72 ? -7.747 -2.168 20.571 1.00 76.62 72 ASP A CA 1
ATOM 585 C C . ASP A 1 72 ? -8.307 -1.056 19.671 1.00 76.62 72 ASP A C 1
ATOM 587 O O . ASP A 1 72 ? -7.944 0.111 19.821 1.00 76.62 72 ASP A O 1
ATOM 591 N N . LEU A 1 73 ? -9.123 -1.410 18.675 1.00 73.25 73 LEU A N 1
ATOM 592 C CA . LEU A 1 73 ? -9.540 -0.489 17.622 1.00 73.25 73 LEU A CA 1
ATOM 593 C C . LEU A 1 73 ? -10.244 0.778 18.139 1.00 73.25 73 LEU A C 1
ATOM 595 O O . LEU A 1 73 ? -9.851 1.858 17.690 1.00 73.25 73 LEU A O 1
ATOM 599 N N . PRO A 1 74 ? -11.209 0.691 19.082 1.00 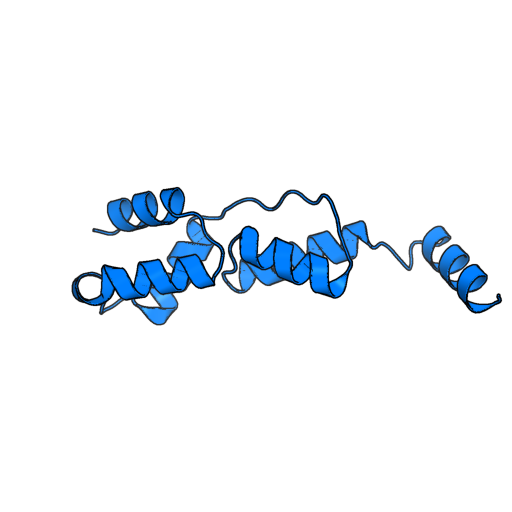73.06 74 PRO A N 1
ATOM 600 C CA . PRO A 1 74 ? -11.933 1.872 19.552 1.00 73.06 74 PRO A CA 1
ATOM 601 C C . PRO A 1 74 ? -11.007 2.879 20.245 1.00 73.06 74 PRO A C 1
ATOM 603 O O . PRO A 1 74 ? -11.098 4.079 20.010 1.00 73.06 74 PRO A O 1
ATOM 606 N N . GLU A 1 75 ? -10.051 2.389 21.036 1.00 79.06 75 GLU A N 1
ATOM 607 C CA . GLU A 1 75 ? -9.132 3.227 21.817 1.00 79.06 75 GLU A CA 1
ATOM 608 C C . GLU A 1 75 ? -7.911 3.702 21.015 1.00 79.06 75 GLU A C 1
ATOM 610 O O . GLU A 1 75 ? -7.288 4.712 21.343 1.00 79.06 75 GLU A O 1
ATOM 615 N N . LYS A 1 76 ? -7.524 2.975 19.958 1.00 85.44 76 LYS A N 1
ATOM 616 C CA . LYS A 1 76 ? -6.295 3.233 19.184 1.00 85.44 76 LYS A CA 1
ATOM 617 C C . LYS A 1 76 ? -6.567 3.671 17.748 1.00 85.44 76 LYS A C 1
ATOM 619 O O . LYS A 1 76 ? -5.675 3.544 16.904 1.00 85.44 76 LYS A O 1
ATOM 624 N N . ARG A 1 77 ? -7.744 4.236 17.465 1.00 86.62 77 ARG A N 1
ATOM 625 C CA . ARG A 1 77 ? -8.160 4.681 16.123 1.00 86.62 77 ARG A CA 1
ATOM 626 C C . ARG A 1 77 ? -7.098 5.528 15.413 1.00 86.62 77 ARG A C 1
ATOM 628 O O . ARG A 1 77 ? -6.699 5.208 14.298 1.00 86.62 77 ARG A O 1
ATOM 635 N N . GLU A 1 78 ? -6.553 6.545 16.077 1.00 89.94 78 GLU A N 1
ATOM 636 C CA . GLU A 1 78 ? -5.502 7.404 15.505 1.00 89.94 78 GLU A CA 1
ATOM 637 C C . GLU A 1 78 ? -4.217 6.633 15.172 1.00 89.94 78 GLU A C 1
ATOM 639 O O . GLU A 1 78 ? -3.600 6.842 14.125 1.00 89.94 78 GLU A O 1
ATOM 644 N N . LYS A 1 79 ? -3.828 5.679 16.029 1.00 90.25 79 LYS A N 1
ATOM 645 C CA . LYS A 1 79 ? -2.655 4.824 15.791 1.00 90.25 79 LYS A CA 1
ATOM 646 C C . LYS A 1 79 ? -2.870 3.910 14.587 1.00 90.25 79 LYS A C 1
ATOM 648 O O . LYS A 1 79 ? -1.909 3.655 13.858 1.00 90.25 79 LYS A O 1
ATOM 653 N N . VAL A 1 80 ? -4.098 3.436 14.372 1.00 91.00 80 VAL A N 1
ATOM 654 C CA . VAL A 1 80 ? -4.482 2.629 13.205 1.00 91.00 80 VAL A CA 1
ATOM 655 C C . VAL A 1 80 ? -4.409 3.466 11.931 1.00 91.00 80 VAL A C 1
ATOM 657 O O . VAL A 1 80 ? -3.751 3.044 10.979 1.00 91.00 80 VAL A O 1
ATOM 660 N N . ILE A 1 81 ? -4.976 4.679 11.938 1.00 92.31 81 ILE A N 1
ATOM 661 C CA . ILE A 1 81 ? -4.896 5.620 10.808 1.00 92.31 81 ILE A CA 1
ATOM 662 C C . ILE A 1 81 ? -3.430 5.888 10.456 1.00 92.31 81 ILE A C 1
ATOM 664 O O . ILE A 1 81 ? -3.010 5.674 9.319 1.00 92.31 81 ILE A O 1
ATOM 668 N N . ALA A 1 82 ? -2.611 6.267 11.442 1.00 93.62 82 ALA A N 1
ATOM 669 C CA . ALA A 1 82 ? -1.195 6.544 11.225 1.00 93.62 82 ALA A CA 1
ATOM 670 C C . ALA A 1 82 ? -0.426 5.314 10.704 1.00 93.62 82 ALA A C 1
ATOM 672 O O . ALA A 1 82 ? 0.497 5.447 9.898 1.00 93.62 82 ALA A O 1
ATOM 673 N N . ALA A 1 83 ? -0.787 4.106 11.147 1.00 93.12 83 ALA A N 1
ATOM 674 C CA . ALA A 1 83 ? -0.179 2.873 10.660 1.00 93.12 83 ALA A CA 1
ATOM 675 C C . ALA A 1 83 ? -0.530 2.590 9.193 1.00 93.12 83 ALA A C 1
ATOM 677 O O . ALA A 1 83 ? 0.373 2.241 8.432 1.00 93.12 83 ALA A O 1
ATOM 678 N N . LEU A 1 84 ? -1.791 2.770 8.793 1.00 93.56 84 LEU A N 1
ATOM 679 C CA . LEU A 1 84 ? -2.251 2.565 7.415 1.00 93.56 84 LEU A CA 1
ATOM 680 C C . LEU A 1 84 ? -1.695 3.628 6.458 1.00 93.56 84 LEU A C 1
ATOM 682 O O . LEU A 1 84 ? -1.251 3.281 5.363 1.00 93.56 84 LEU A O 1
ATOM 686 N N . LEU A 1 85 ? -1.595 4.887 6.898 1.00 94.94 85 LEU A N 1
ATOM 687 C CA . LEU A 1 85 ? -0.947 5.959 6.134 1.00 94.94 85 LEU A CA 1
ATOM 688 C C . LEU A 1 85 ? 0.527 5.645 5.859 1.00 94.94 85 LEU A C 1
ATOM 690 O O . LEU A 1 85 ? 0.963 5.676 4.710 1.00 94.94 85 LEU A O 1
ATOM 694 N N . ARG A 1 86 ? 1.290 5.231 6.884 1.00 94.50 86 ARG A N 1
ATOM 695 C CA . ARG A 1 86 ? 2.679 4.756 6.699 1.00 94.50 86 ARG A CA 1
ATOM 696 C C . ARG A 1 86 ? 2.767 3.522 5.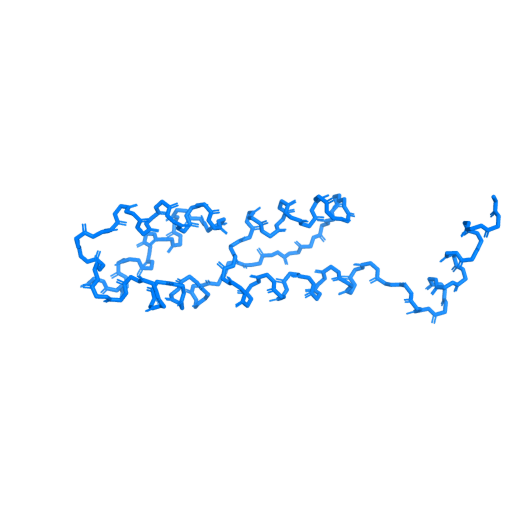806 1.00 94.50 86 ARG A C 1
ATOM 698 O O . ARG A 1 86 ? 3.825 3.237 5.251 1.00 94.50 86 ARG A O 1
ATOM 705 N N . ARG A 1 87 ? 1.678 2.766 5.681 1.00 93.56 87 ARG A N 1
ATOM 706 C CA . ARG A 1 87 ? 1.590 1.607 4.795 1.00 93.56 87 ARG A CA 1
ATOM 707 C C . ARG A 1 87 ? 1.216 1.970 3.362 1.00 93.56 87 ARG A C 1
ATOM 709 O O . ARG A 1 87 ? 1.349 1.103 2.503 1.00 93.56 87 ARG A O 1
ATOM 716 N N . GLY A 1 88 ? 0.849 3.223 3.099 1.00 95.00 88 GLY A N 1
ATOM 717 C CA . GLY A 1 88 ? 0.615 3.773 1.767 1.00 95.00 88 GLY A CA 1
ATOM 718 C C . GLY A 1 88 ? -0.840 3.768 1.305 1.00 95.00 88 GLY A C 1
ATOM 719 O O . GLY A 1 88 ? -1.060 3.957 0.111 1.00 95.00 88 GLY A O 1
ATOM 720 N N . PHE A 1 89 ? -1.800 3.532 2.204 1.00 95.81 89 PHE A N 1
ATOM 721 C CA . PHE A 1 89 ? -3.232 3.647 1.901 1.00 95.81 89 PHE A CA 1
ATOM 722 C C . PHE A 1 89 ? -3.688 5.110 1.921 1.00 95.81 89 PHE A C 1
ATOM 724 O O . PHE A 1 89 ? -3.128 5.937 2.646 1.00 95.81 89 PHE A O 1
ATOM 731 N N . SER A 1 90 ? -4.703 5.428 1.124 1.00 95.19 90 SER A N 1
ATOM 732 C CA . SER A 1 90 ? -5.353 6.731 1.110 1.00 95.19 90 SER A CA 1
ATOM 733 C C . SER A 1 90 ? -6.142 7.000 2.385 1.00 95.19 90 SER A C 1
ATOM 735 O O . SER A 1 90 ? -6.654 6.090 3.034 1.00 95.19 90 SER A O 1
ATOM 737 N N . TYR A 1 91 ? -6.241 8.280 2.744 1.00 92.69 91 TYR A N 1
ATOM 738 C CA . TYR A 1 91 ? -7.064 8.691 3.875 1.00 92.69 91 TYR A CA 1
ATOM 739 C C . TYR A 1 91 ? -8.544 8.367 3.642 1.00 92.69 91 TYR A C 1
ATOM 741 O O . TYR A 1 91 ? -9.200 7.895 4.566 1.00 92.69 91 TYR A O 1
ATOM 749 N N . ASP A 1 92 ? -9.040 8.539 2.413 1.00 93.19 92 ASP A N 1
ATOM 750 C CA . ASP A 1 92 ? -10.436 8.264 2.061 1.00 93.19 92 ASP A CA 1
ATOM 751 C C . ASP A 1 92 ? -10.791 6.792 2.283 1.00 93.19 92 ASP A C 1
ATOM 753 O O . ASP A 1 92 ? -11.759 6.491 2.980 1.00 93.19 92 ASP A O 1
ATOM 757 N N . LEU A 1 93 ? -9.949 5.863 1.809 1.00 93.50 93 LEU A N 1
ATOM 758 C CA . LEU A 1 93 ? -10.145 4.437 2.066 1.00 93.50 93 LEU A CA 1
ATOM 759 C C . LEU A 1 93 ? -10.096 4.120 3.557 1.00 93.50 93 LEU A C 1
ATOM 761 O O . LEU A 1 93 ? -10.921 3.348 4.040 1.00 93.50 93 LEU A O 1
ATOM 765 N N . ILE A 1 94 ? -9.138 4.697 4.289 1.00 92.69 94 ILE A N 1
ATOM 766 C CA . ILE A 1 94 ? -9.008 4.480 5.735 1.00 92.69 94 ILE A CA 1
ATOM 767 C C . ILE A 1 94 ? -10.266 4.959 6.462 1.00 92.69 94 ILE A C 1
ATOM 769 O O . ILE A 1 94 ? -10.753 4.262 7.350 1.00 92.69 94 ILE A O 1
ATOM 773 N N . LYS A 1 95 ? -10.793 6.130 6.095 1.00 92.06 95 LYS A N 1
ATOM 774 C CA . LYS A 1 95 ? -11.997 6.697 6.696 1.00 92.06 95 LYS A CA 1
ATOM 775 C C . LYS A 1 95 ? -13.195 5.777 6.474 1.00 92.06 95 LYS A C 1
ATOM 777 O O . LYS A 1 95 ? -13.797 5.362 7.459 1.00 92.06 95 LYS A O 1
ATOM 782 N N . THR A 1 96 ? -13.461 5.389 5.224 1.00 92.56 96 THR A N 1
ATOM 783 C CA . THR A 1 96 ? -14.558 4.463 4.902 1.00 92.56 96 THR A CA 1
ATOM 784 C C . THR A 1 96 ? -14.388 3.120 5.608 1.00 92.56 96 THR A C 1
ATOM 786 O O . THR A 1 96 ? -15.339 2.587 6.159 1.00 92.56 96 THR A O 1
ATOM 789 N N . LEU A 1 97 ? -13.168 2.580 5.656 1.00 90.50 97 LEU A N 1
ATOM 790 C CA . LEU A 1 97 ? -12.901 1.310 6.327 1.00 90.50 97 LEU A CA 1
ATOM 791 C C . LEU A 1 97 ? -13.183 1.372 7.833 1.00 90.50 97 LEU A C 1
ATOM 793 O O . LEU A 1 97 ? -13.668 0.402 8.401 1.00 90.50 97 LEU A O 1
ATOM 797 N N . LEU A 1 98 ? -12.846 2.479 8.495 1.00 87.38 98 LEU A N 1
ATOM 798 C CA . LEU A 1 98 ? -13.114 2.639 9.923 1.00 87.38 98 LEU A CA 1
ATOM 799 C C . LEU A 1 98 ? -14.600 2.874 10.209 1.00 87.38 98 LEU A C 1
ATOM 801 O O . LEU A 1 98 ? -15.063 2.432 11.254 1.00 87.38 98 LEU A O 1
ATOM 805 N N . GLU A 1 99 ? -15.327 3.533 9.306 1.00 87.88 99 GLU A N 1
ATOM 806 C CA . GLU A 1 99 ? -16.793 3.638 9.367 1.00 87.88 99 GLU A CA 1
ATOM 807 C C . GLU A 1 99 ? -17.457 2.261 9.202 1.00 87.88 99 GLU A C 1
ATOM 809 O O . GLU A 1 99 ? -18.375 1.956 9.945 1.00 87.88 99 GLU A O 1
ATOM 814 N N . ASP A 1 100 ? -16.938 1.395 8.322 1.00 84.88 100 ASP A N 1
ATOM 815 C CA . ASP A 1 100 ? -17.447 0.026 8.129 1.00 84.88 100 ASP A CA 1
ATOM 816 C C . ASP A 1 100 ? -17.195 -0.909 9.339 1.00 84.88 100 ASP A C 1
ATOM 818 O O . ASP A 1 100 ? -17.823 -1.963 9.439 1.00 84.88 100 ASP A O 1
ATOM 822 N N . ILE A 1 101 ? -16.219 -0.598 10.207 1.00 77.12 101 ILE A N 1
ATOM 823 C CA . ILE A 1 101 ? -15.820 -1.451 11.349 1.00 77.12 101 ILE A CA 1
ATOM 824 C C . ILE A 1 101 ? -16.395 -0.956 12.693 1.00 77.12 101 ILE A C 1
ATOM 826 O O . ILE A 1 101 ? -16.454 -1.742 13.641 1.00 77.12 101 ILE A O 1
ATOM 830 N N . THR A 1 102 ? -16.763 0.326 12.797 1.00 62.59 102 THR A N 1
ATOM 831 C CA . THR A 1 102 ? -17.285 0.942 14.036 1.00 62.59 102 THR A CA 1
ATOM 832 C C . THR A 1 102 ? -18.789 0.739 14.139 1.00 62.59 102 THR A C 1
ATOM 834 O O . THR A 1 102 ? -19.246 0.408 15.254 1.00 62.59 102 THR A O 1
#

Secondary structure (DSSP, 8-state):
-HHHHHHHHHHHTTS--HHHHHHHHHHHHHHTT--HHHHHHHHHHHH-S--------HHHHHHHHHHHHTTTTTT-HHHHHHHHHHHT--HHHHHHHHHHH-

Foldseek 3Di:
DVVVVVVVVCVVVVVDDLLVVLVVQLVVLLVVLAADQVSQVVCCVPPNDDDDDRDGDLVSLVVVCCVPPVPPCVPCVVVSLVVNVVSPDDPVSSVVSSVVVD

Sequence (102 aa):
KEITLLLKELQHEGWLNDAELASRFVERQKAKGYGPRMIALKLREKAGPMDIPIEESKDAARAFIEKKYRRDLPEKREKVIAALLRRGFSYDLIKTLLEDIT

Radius of gyration: 18.04 Å; chains: 1; bounding box: 47×24×48 Å

pLDDT: mean 88.02, std 5.84, range [62.59, 95.81]